Protein AF-B1J8Y0-F1 (afdb_monomer_lite)

Secondary structure (DSSP, 8-state):
-HHHHHHHHHHHHHHHHHHHSTTSTHHHHHHHHHHHHHHHHHHHHHHHHHHHS--------

Sequence (61 aa):
MMAADYALCAEAVAQQAMMMQPKSPSSLLIMTSMHELETLRKLLEVALAQVQMPTEPRTLH

Foldseek 3Di:
DVLLVVLVVLLVVLVVVCVVPVPDPCNVVSVVSNVVSVVSNVVVVVVVVVVPPPPPPPPDD

Structure (mmCIF, N/CA/C/O backbone):
data_AF-B1J8Y0-F1
#
_entry.id   AF-B1J8Y0-F1
#
loop_
_atom_site.group_PDB
_atom_site.id
_atom_site.type_symbol
_atom_site.label_atom_id
_atom_site.label_alt_id
_atom_site.label_comp_id
_atom_site.label_asym_id
_atom_site.label_entity_id
_atom_site.label_seq_id
_atom_site.pdbx_PDB_ins_code
_atom_site.Cartn_x
_atom_site.Cartn_y
_atom_site.Cartn_z
_atom_site.occupancy
_atom_site.B_iso_or_equiv
_atom_site.auth_seq_id
_atom_site.auth_comp_id
_atom_site.auth_asym_id
_atom_site.auth_atom_id
_atom_site.pdbx_PDB_model_num
ATOM 1 N N . MET A 1 1 ? -0.295 8.127 -11.361 1.00 64.38 1 MET A N 1
ATOM 2 C CA . MET A 1 1 ? -0.185 6.724 -11.830 1.00 64.38 1 MET A CA 1
ATOM 3 C C . MET A 1 1 ? -1.187 5.962 -10.987 1.00 64.38 1 MET A C 1
ATOM 5 O O . MET A 1 1 ? -0.950 5.859 -9.794 1.00 64.38 1 MET A O 1
ATOM 9 N N . MET A 1 2 ? -2.306 5.493 -11.557 1.00 85.50 2 MET A N 1
ATOM 10 C CA . MET A 1 2 ? -3.510 5.179 -10.761 1.00 85.50 2 MET A CA 1
ATOM 11 C C . MET A 1 2 ? -3.251 4.281 -9.540 1.00 85.50 2 MET A C 1
ATOM 13 O O . MET A 1 2 ? -3.751 4.572 -8.463 1.00 85.50 2 MET A O 1
ATOM 17 N N . ALA A 1 3 ? -2.423 3.239 -9.665 1.00 89.00 3 ALA A N 1
ATOM 18 C CA . ALA A 1 3 ? -2.141 2.317 -8.561 1.00 89.00 3 ALA A CA 1
ATOM 19 C C . ALA A 1 3 ? -1.437 2.977 -7.354 1.00 89.00 3 ALA A C 1
ATOM 21 O O . ALA A 1 3 ? -1.808 2.708 -6.214 1.00 89.00 3 ALA A O 1
ATOM 22 N N . ALA A 1 4 ? -0.454 3.855 -7.590 1.00 90.25 4 ALA A N 1
ATOM 23 C CA . ALA A 1 4 ? 0.245 4.564 -6.513 1.00 90.25 4 ALA A CA 1
ATOM 24 C C . ALA A 1 4 ? -0.678 5.593 -5.837 1.00 90.25 4 ALA A C 1
ATOM 26 O O . ALA A 1 4 ? -0.649 5.745 -4.617 1.00 90.25 4 ALA A O 1
ATOM 27 N N . ASP A 1 5 ? -1.555 6.225 -6.624 1.00 91.06 5 ASP A N 1
ATOM 28 C CA . ASP A 1 5 ? -2.560 7.172 -6.133 1.00 91.06 5 ASP A CA 1
ATOM 29 C C . ASP A 1 5 ? -3.604 6.459 -5.239 1.00 91.06 5 ASP A C 1
ATOM 31 O O . ASP A 1 5 ? -3.998 6.979 -4.194 1.00 91.06 5 ASP A O 1
ATOM 35 N N . TYR A 1 6 ? -3.997 5.223 -5.583 1.00 94.19 6 TYR A N 1
ATOM 36 C CA . TYR A 1 6 ? -4.850 4.384 -4.729 1.00 94.19 6 TYR A CA 1
ATOM 37 C C . TYR A 1 6 ? -4.153 3.946 -3.434 1.00 94.19 6 TYR A C 1
ATOM 39 O O . TYR A 1 6 ? -4.797 3.943 -2.384 1.00 94.19 6 TYR A O 1
ATOM 47 N N . ALA A 1 7 ? -2.858 3.611 -3.478 1.00 94.06 7 ALA A N 1
ATOM 48 C CA . ALA A 1 7 ? -2.093 3.267 -2.275 1.00 94.06 7 ALA A CA 1
ATOM 49 C C . ALA A 1 7 ? -2.019 4.452 -1.296 1.00 94.06 7 ALA A C 1
ATOM 51 O O . ALA A 1 7 ? -2.249 4.276 -0.100 1.00 94.06 7 ALA A O 1
ATOM 52 N N . LEU A 1 8 ? -1.805 5.668 -1.814 1.00 93.38 8 LEU A N 1
ATOM 53 C CA . LEU A 1 8 ? -1.832 6.905 -1.027 1.00 93.38 8 LEU A CA 1
ATOM 54 C C . LEU A 1 8 ? -3.212 7.153 -0.395 1.00 93.38 8 LEU A C 1
ATOM 56 O O . LEU A 1 8 ? -3.316 7.497 0.781 1.00 93.38 8 LEU A O 1
ATOM 60 N N . CYS A 1 9 ? -4.287 6.962 -1.164 1.00 95.88 9 CYS A N 1
ATOM 61 C CA . CYS A 1 9 ? -5.648 7.115 -0.653 1.00 95.88 9 CYS A CA 1
ATOM 62 C C . CYS A 1 9 ? -5.946 6.113 0.474 1.00 95.88 9 CYS A C 1
ATOM 64 O O . CYS A 1 9 ? -6.489 6.493 1.512 1.00 95.88 9 CYS A O 1
ATOM 66 N N . ALA A 1 10 ? -5.547 4.852 0.303 1.00 96.12 10 ALA A N 1
ATOM 67 C CA . ALA A 1 10 ? -5.711 3.826 1.325 1.00 96.12 10 ALA A CA 1
ATOM 68 C C . ALA A 1 10 ? -4.916 4.150 2.604 1.00 96.12 10 ALA A C 1
ATOM 70 O O . ALA A 1 10 ? -5.431 3.949 3.704 1.00 96.12 10 ALA A O 1
ATOM 71 N N . GLU A 1 11 ? -3.707 4.709 2.479 1.00 95.81 11 GLU A N 1
ATOM 72 C CA . GLU A 1 11 ? -2.902 5.153 3.622 1.00 95.81 11 GLU A CA 1
ATOM 73 C C . GLU A 1 11 ? -3.607 6.279 4.393 1.00 95.81 11 GLU A C 1
ATOM 75 O O . GLU A 1 11 ? -3.729 6.207 5.616 1.00 95.81 11 GLU A O 1
ATOM 80 N N . ALA A 1 12 ? -4.154 7.274 3.688 1.00 96.06 12 ALA A N 1
ATOM 81 C CA . ALA A 1 12 ? -4.903 8.369 4.303 1.00 96.06 12 ALA A CA 1
ATOM 82 C C . ALA A 1 12 ? -6.159 7.873 5.048 1.00 96.06 12 ALA A C 1
ATOM 84 O O . ALA A 1 12 ? -6.458 8.328 6.155 1.00 96.06 12 ALA A O 1
ATOM 85 N N . VAL A 1 13 ? -6.882 6.902 4.478 1.00 96.44 13 VAL A N 1
ATOM 86 C CA . VAL A 1 13 ? -8.039 6.272 5.139 1.00 96.44 13 VAL A CA 1
ATOM 87 C C . VAL A 1 13 ? -7.608 5.502 6.389 1.00 96.44 13 VAL A C 1
ATOM 89 O O . VAL A 1 13 ? -8.258 5.609 7.430 1.00 96.44 13 VAL A O 1
ATOM 92 N N . ALA A 1 14 ? -6.502 4.761 6.320 1.00 94.75 14 ALA A N 1
ATOM 93 C CA . ALA A 1 14 ? -5.953 4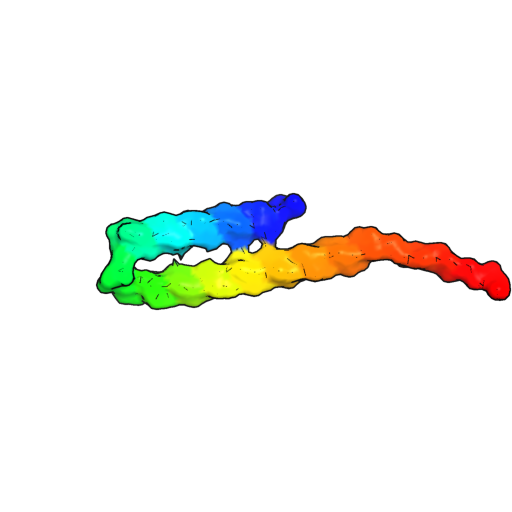.025 7.454 1.00 94.75 14 ALA A CA 1
ATOM 94 C C . ALA A 1 14 ? -5.505 4.968 8.591 1.00 94.75 14 ALA A C 1
ATOM 96 O O . ALA A 1 14 ? -5.862 4.750 9.752 1.00 94.75 14 ALA A O 1
ATOM 97 N N . GLN A 1 15 ? -4.828 6.072 8.261 1.00 94.12 15 GLN A N 1
ATOM 98 C CA . GLN A 1 15 ? -4.474 7.125 9.219 1.00 94.12 15 GLN A CA 1
ATOM 99 C C . GLN A 1 15 ? -5.714 7.706 9.906 1.00 94.12 15 GLN A C 1
ATOM 101 O O . GLN A 1 15 ? -5.756 7.816 11.134 1.00 94.12 15 GLN A O 1
ATOM 106 N N . GLN A 1 16 ? -6.757 8.025 9.135 1.00 94.94 16 GLN A N 1
ATOM 107 C CA . GLN A 1 16 ? -8.008 8.540 9.685 1.00 94.94 16 GLN A CA 1
ATOM 108 C C . GLN A 1 16 ? -8.674 7.525 10.625 1.00 94.94 16 GLN A C 1
ATOM 110 O O . GLN A 1 16 ? -9.100 7.888 11.722 1.00 94.94 16 GLN A O 1
ATOM 115 N N . ALA A 1 17 ? -8.724 6.249 10.237 1.00 93.19 17 ALA A N 1
ATOM 116 C CA . ALA A 1 17 ? -9.293 5.187 11.063 1.00 93.19 17 ALA A CA 1
ATOM 117 C C . ALA A 1 1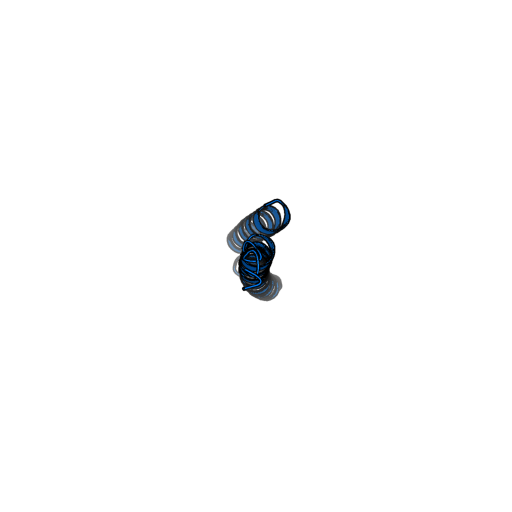7 ? -8.545 5.031 12.401 1.00 93.19 17 ALA A C 1
ATOM 119 O O . ALA A 1 17 ? -9.180 4.893 13.451 1.00 93.19 17 ALA A O 1
ATOM 120 N N . MET A 1 18 ? -7.211 5.134 12.391 1.00 93.00 18 MET A N 1
ATOM 121 C CA . MET A 1 18 ? -6.410 5.147 13.618 1.00 93.00 18 MET A CA 1
ATOM 122 C C . MET A 1 18 ? -6.719 6.344 14.514 1.00 93.00 18 MET A C 1
ATOM 124 O O . MET A 1 18 ? -6.831 6.177 15.728 1.00 93.00 18 MET A O 1
ATOM 128 N N . MET A 1 19 ? -6.873 7.542 13.945 1.00 92.00 19 MET A N 1
ATOM 129 C CA . MET A 1 19 ? -7.196 8.743 14.723 1.00 92.00 19 MET A CA 1
ATOM 130 C C . MET A 1 19 ? -8.587 8.669 15.360 1.00 92.00 19 MET A C 1
ATOM 132 O O . MET A 1 19 ? -8.788 9.199 16.452 1.00 92.00 19 MET A O 1
ATOM 136 N N . MET A 1 20 ? -9.539 7.987 14.718 1.00 93.12 20 MET A N 1
ATOM 137 C CA . MET A 1 20 ? -10.889 7.812 15.257 1.00 93.12 20 MET A CA 1
ATOM 138 C C . MET A 1 20 ? -10.934 6.855 16.456 1.00 93.12 20 MET A C 1
ATOM 140 O O . MET A 1 20 ? -11.720 7.076 17.376 1.00 93.12 20 MET A O 1
ATOM 144 N N . GLN A 1 21 ? -10.117 5.794 16.470 1.00 88.94 21 GLN A N 1
ATOM 145 C CA . GLN A 1 21 ? -10.094 4.799 17.556 1.00 88.94 21 GLN A CA 1
ATOM 146 C C . GLN A 1 21 ? -8.667 4.352 17.915 1.00 88.94 21 GLN A C 1
ATOM 148 O O . GLN A 1 21 ? -8.315 3.181 17.755 1.00 88.94 21 GLN A O 1
ATOM 153 N N . PRO A 1 22 ? -7.838 5.243 18.486 1.00 80.00 22 PRO A N 1
ATOM 154 C CA . PRO A 1 22 ? -6.403 5.003 18.647 1.00 80.00 22 PRO A CA 1
ATOM 155 C C . PRO A 1 22 ? -6.055 3.831 19.573 1.00 80.00 22 PRO A C 1
ATOM 157 O O . PRO A 1 22 ? -5.001 3.224 19.413 1.00 80.00 22 PRO A O 1
ATOM 160 N N . LYS A 1 23 ? -6.939 3.456 20.508 1.00 88.69 23 LYS A N 1
ATOM 161 C CA . LYS A 1 23 ? -6.721 2.358 21.472 1.00 88.69 23 LYS A CA 1
ATOM 162 C C . LYS A 1 23 ? -7.484 1.065 21.139 1.00 88.69 23 LYS A C 1
ATOM 164 O O . LYS A 1 23 ? -7.687 0.240 22.026 1.00 88.69 23 LYS A O 1
ATOM 169 N N . SER A 1 24 ? -7.951 0.893 19.901 1.00 89.75 24 SER A N 1
ATOM 170 C CA . SER A 1 24 ? -8.628 -0.346 19.503 1.00 89.75 24 SER A CA 1
ATOM 171 C C . SER A 1 24 ? -7.624 -1.486 19.253 1.00 89.75 24 SER A C 1
ATOM 173 O O . SER A 1 24 ? -6.502 -1.225 18.814 1.00 89.75 24 SER A O 1
ATOM 175 N N . PRO A 1 25 ? -8.013 -2.761 19.446 1.00 86.69 25 PRO A N 1
ATOM 176 C CA . PRO A 1 25 ? -7.215 -3.906 18.994 1.00 86.69 25 PRO A CA 1
ATOM 177 C C . PRO A 1 25 ? -6.894 -3.855 17.491 1.00 86.69 25 PRO A C 1
ATOM 179 O O . PRO A 1 25 ? -5.844 -4.323 17.057 1.00 86.69 25 PRO A O 1
ATOM 182 N N . SER A 1 26 ? -7.771 -3.227 16.702 1.00 90.81 26 SER A N 1
ATOM 183 C CA . SER A 1 26 ? -7.594 -3.032 15.264 1.00 90.81 26 SER A CA 1
ATOM 184 C C . SER A 1 26 ? -6.512 -2.007 14.918 1.00 90.81 26 SER A C 1
ATOM 186 O O . SER A 1 26 ? -5.982 -2.061 13.814 1.00 90.81 26 SER A O 1
ATOM 188 N N . SER A 1 27 ? -6.126 -1.109 15.833 1.00 91.19 27 SER A N 1
ATOM 189 C CA . SER A 1 27 ? -5.101 -0.085 15.575 1.00 91.19 27 SER A CA 1
ATOM 190 C C . SER A 1 27 ? -3.763 -0.687 15.147 1.00 91.19 27 SER A C 1
ATOM 192 O O . SER A 1 27 ? -3.103 -0.138 14.270 1.00 91.19 27 SER A O 1
ATOM 194 N N . LEU A 1 28 ? -3.376 -1.834 15.722 1.00 91.44 28 LEU A N 1
ATOM 195 C CA . LEU A 1 28 ? -2.164 -2.556 15.316 1.00 91.44 28 LEU A CA 1
ATOM 196 C C . LEU A 1 28 ? -2.265 -3.053 13.870 1.00 91.44 28 LEU A C 1
ATOM 198 O O . LEU A 1 28 ? -1.339 -2.852 13.092 1.00 91.44 28 LEU A O 1
ATOM 202 N N . LEU A 1 29 ? -3.408 -3.635 13.495 1.00 94.62 29 LEU A N 1
ATOM 203 C CA . LEU A 1 29 ? -3.655 -4.109 12.130 1.00 94.62 29 LEU A CA 1
ATOM 204 C C . LEU A 1 29 ? -3.649 -2.954 11.122 1.00 94.62 29 LEU A C 1
ATOM 206 O O . LEU A 1 29 ? -3.144 -3.102 10.010 1.00 94.62 29 LEU A O 1
ATOM 210 N N . ILE A 1 30 ? -4.179 -1.794 11.516 1.00 95.12 30 ILE A N 1
ATOM 211 C CA . ILE A 1 30 ? -4.193 -0.599 10.672 1.00 95.12 30 ILE A CA 1
ATOM 212 C C . ILE A 1 30 ? -2.775 -0.035 10.504 1.00 95.12 30 ILE A C 1
ATOM 214 O O . ILE A 1 30 ? -2.393 0.268 9.377 1.00 95.12 30 ILE A O 1
ATOM 218 N N . MET A 1 31 ? -1.960 0.024 11.566 1.00 93.00 31 MET A N 1
ATOM 219 C CA . MET A 1 31 ? -0.547 0.423 11.454 1.00 93.00 31 MET A CA 1
ATOM 220 C C . MET A 1 31 ? 0.241 -0.499 10.522 1.00 93.00 31 MET A C 1
ATOM 222 O O . MET A 1 31 ? 0.995 -0.017 9.680 1.00 93.00 31 MET A O 1
ATOM 226 N N . THR A 1 32 ? 0.050 -1.818 10.635 1.00 95.50 32 THR A N 1
ATOM 227 C CA . THR A 1 32 ? 0.668 -2.771 9.704 1.00 95.50 32 THR A CA 1
ATOM 228 C C . THR A 1 32 ? 0.198 -2.509 8.277 1.00 95.50 32 THR A C 1
ATOM 230 O O . THR A 1 32 ? 1.023 -2.401 7.378 1.00 95.50 32 THR A O 1
ATOM 233 N N . SER A 1 33 ? -1.105 -2.308 8.070 1.00 95.00 33 SER A N 1
ATOM 234 C CA . SER A 1 33 ? -1.660 -2.007 6.744 1.00 95.00 33 SER A CA 1
ATOM 235 C C . SER A 1 33 ? -1.073 -0.725 6.146 1.00 95.00 33 SER A C 1
ATOM 237 O O . SER A 1 33 ? -0.762 -0.699 4.961 1.00 95.00 33 SER A O 1
ATOM 239 N N . MET A 1 34 ? -0.862 0.324 6.949 1.00 94.81 34 MET A N 1
ATOM 240 C CA . MET A 1 34 ? -0.194 1.550 6.495 1.00 94.81 34 MET A CA 1
ATOM 241 C C . MET A 1 34 ? 1.237 1.285 6.015 1.00 94.81 34 MET A C 1
ATOM 243 O O . MET A 1 34 ? 1.626 1.786 4.964 1.00 94.81 34 MET A O 1
ATOM 247 N N . HIS A 1 35 ? 2.006 0.476 6.748 1.00 96.25 35 HIS A N 1
ATOM 248 C CA . HIS A 1 35 ? 3.375 0.127 6.360 1.00 96.25 35 HIS A CA 1
ATOM 249 C C . HIS A 1 35 ? 3.430 -0.671 5.046 1.00 96.25 35 HIS A C 1
ATOM 251 O O . HIS A 1 35 ? 4.267 -0.402 4.178 1.00 96.25 35 HIS A O 1
ATOM 257 N N . GLU A 1 36 ? 2.511 -1.623 4.872 1.00 97.06 36 GLU A N 1
ATOM 258 C CA . GLU A 1 36 ? 2.377 -2.391 3.630 1.00 97.06 36 GLU A CA 1
ATOM 259 C C . GLU A 1 36 ? 1.992 -1.486 2.448 1.00 97.06 36 GLU A C 1
ATOM 261 O O . GLU A 1 36 ? 2.557 -1.608 1.361 1.00 97.06 36 GLU A O 1
ATOM 266 N N . LEU A 1 37 ? 1.082 -0.527 2.656 1.00 96.44 37 LEU A N 1
ATOM 267 C CA . LEU A 1 37 ? 0.668 0.441 1.632 1.00 96.44 37 LEU A CA 1
ATOM 268 C C . LEU A 1 37 ? 1.804 1.387 1.223 1.00 96.44 37 LEU A C 1
ATOM 270 O O . LEU A 1 37 ? 1.988 1.640 0.030 1.00 96.44 37 LEU A O 1
ATOM 274 N N . GLU A 1 38 ? 2.606 1.861 2.179 1.00 95.38 38 GLU A N 1
ATOM 275 C CA . GLU A 1 38 ? 3.792 2.671 1.889 1.00 95.38 38 GLU A CA 1
ATOM 276 C C . GLU A 1 38 ? 4.807 1.877 1.046 1.00 95.38 38 GLU A C 1
ATOM 278 O O . GLU A 1 38 ? 5.351 2.382 0.057 1.00 95.38 38 GLU A O 1
ATOM 283 N N . THR A 1 39 ? 5.040 0.615 1.413 1.00 96.06 39 THR A N 1
ATOM 284 C CA . THR A 1 39 ? 5.947 -0.290 0.695 1.00 96.06 39 THR A CA 1
ATOM 285 C C . THR A 1 39 ? 5.441 -0.568 -0.719 1.00 96.06 39 THR A C 1
ATOM 287 O O . THR A 1 39 ? 6.200 -0.451 -1.684 1.00 96.06 39 THR A O 1
ATOM 290 N N . LEU A 1 40 ? 4.143 -0.847 -0.868 1.00 96.25 40 LEU A N 1
ATOM 291 C CA . LEU A 1 40 ? 3.484 -1.023 -2.159 1.00 96.25 40 LEU A CA 1
ATOM 292 C C . LEU A 1 40 ? 3.645 0.213 -3.051 1.00 96.25 40 LEU A C 1
ATOM 294 O O . LEU A 1 40 ? 3.992 0.074 -4.224 1.00 96.25 40 LEU A O 1
ATOM 298 N N . ARG A 1 41 ? 3.452 1.424 -2.510 1.00 94.69 41 ARG A N 1
ATOM 299 C CA . ARG A 1 41 ? 3.637 2.673 -3.266 1.00 94.69 41 ARG A CA 1
ATOM 300 C C . ARG A 1 41 ? 5.061 2.793 -3.810 1.00 94.69 41 ARG A C 1
ATOM 302 O O . ARG A 1 41 ? 5.231 3.045 -5.001 1.00 94.69 41 ARG A O 1
ATOM 309 N N . LYS A 1 42 ? 6.078 2.547 -2.976 1.00 94.38 42 LYS A N 1
ATOM 310 C CA . LYS A 1 42 ? 7.494 2.583 -3.395 1.00 94.38 42 LYS A CA 1
ATOM 311 C C . LYS A 1 42 ? 7.789 1.560 -4.493 1.00 94.38 42 LYS A C 1
ATOM 313 O O . LYS A 1 42 ? 8.472 1.881 -5.462 1.00 94.38 42 LYS A O 1
ATOM 318 N N . LEU A 1 43 ? 7.251 0.344 -4.378 1.00 95.94 43 LEU A N 1
ATOM 319 C CA . LEU A 1 43 ? 7.408 -0.692 -5.404 1.00 95.94 43 LEU A CA 1
ATOM 320 C C . LEU A 1 43 ? 6.766 -0.285 -6.735 1.00 95.94 43 LEU A C 1
ATOM 322 O O . LEU A 1 43 ? 7.358 -0.514 -7.788 1.00 95.94 43 LEU A O 1
ATOM 326 N N . LEU A 1 44 ? 5.592 0.351 -6.700 1.00 94.88 44 LEU A N 1
ATOM 327 C CA . LEU A 1 44 ? 4.923 0.861 -7.898 1.00 94.88 44 LEU A CA 1
ATOM 328 C C . LEU A 1 44 ? 5.715 1.990 -8.562 1.00 94.88 44 LEU A C 1
ATOM 330 O O . LEU A 1 44 ? 5.838 2.002 -9.784 1.00 94.88 44 LEU A O 1
ATOM 334 N N . GLU A 1 45 ? 6.288 2.902 -7.779 1.00 92.12 45 GLU A N 1
ATOM 335 C CA . GLU A 1 45 ? 7.147 3.977 -8.289 1.00 92.12 45 GLU A CA 1
ATOM 336 C C . GLU A 1 45 ? 8.416 3.425 -8.947 1.00 92.12 45 GLU A C 1
ATOM 338 O O . GLU A 1 45 ? 8.776 3.839 -10.050 1.00 92.12 45 GLU A O 1
ATOM 343 N N . VAL A 1 46 ? 9.056 2.431 -8.326 1.00 93.88 46 VAL A N 1
ATOM 344 C CA . VAL A 1 46 ? 10.223 1.738 -8.892 1.00 93.88 46 VAL A CA 1
ATOM 345 C C . VAL A 1 46 ? 9.857 0.966 -10.162 1.00 93.88 46 VAL A C 1
ATOM 347 O O . VAL A 1 46 ? 10.592 1.019 -11.148 1.00 93.88 46 VAL A O 1
ATOM 350 N N . ALA A 1 47 ? 8.726 0.258 -10.171 1.00 92.81 47 ALA A N 1
ATOM 351 C CA . ALA A 1 47 ? 8.246 -0.451 -11.354 1.00 92.81 47 ALA A CA 1
ATOM 352 C C . ALA A 1 47 ? 7.943 0.523 -12.502 1.00 92.81 47 ALA A C 1
ATOM 354 O O . ALA A 1 47 ? 8.310 0.261 -13.646 1.00 92.81 47 ALA A O 1
ATOM 355 N N . LEU A 1 48 ? 7.336 1.675 -12.202 1.00 90.19 48 LEU A N 1
ATOM 356 C CA . LEU A 1 48 ? 7.094 2.722 -13.190 1.00 90.19 48 LEU A CA 1
ATOM 357 C C . LEU A 1 48 ? 8.398 3.252 -13.773 1.00 90.19 48 LEU A C 1
ATOM 359 O O . LEU A 1 48 ? 8.505 3.367 -14.990 1.00 90.19 48 LEU A O 1
ATOM 363 N N . ALA A 1 49 ? 9.376 3.558 -12.918 1.00 89.62 49 ALA A N 1
ATOM 364 C CA . ALA A 1 49 ? 10.674 4.053 -13.352 1.00 89.62 49 ALA A CA 1
ATOM 365 C C . ALA A 1 49 ? 11.346 3.060 -14.311 1.00 89.62 49 ALA A C 1
ATOM 367 O O . ALA A 1 49 ? 11.834 3.469 -15.357 1.00 89.62 49 ALA A O 1
ATOM 368 N N . GLN A 1 50 ? 11.290 1.757 -14.014 1.00 88.69 50 GLN A N 1
ATOM 369 C CA . GLN A 1 50 ? 11.824 0.711 -14.893 1.00 88.69 50 GLN A CA 1
ATOM 370 C C . GLN A 1 50 ? 11.099 0.622 -16.241 1.00 88.69 50 GLN A C 1
ATOM 372 O O . GLN A 1 50 ? 11.748 0.436 -17.264 1.00 88.69 50 GLN A O 1
ATOM 377 N N . VAL A 1 51 ? 9.771 0.771 -16.263 1.00 86.88 51 VAL A N 1
ATOM 378 C CA . VAL A 1 51 ? 8.983 0.731 -17.509 1.00 86.88 51 VAL A CA 1
ATOM 379 C C . VAL A 1 51 ? 9.168 2.000 -18.345 1.00 86.88 51 VAL A C 1
ATOM 381 O O . VAL A 1 51 ? 9.112 1.944 -19.570 1.00 86.88 51 VAL A O 1
ATOM 384 N N . GLN A 1 52 ? 9.375 3.149 -17.699 1.00 82.12 52 GLN A N 1
ATOM 385 C CA . GLN A 1 52 ? 9.586 4.429 -18.376 1.00 82.12 52 GLN A CA 1
ATOM 386 C C . GLN A 1 52 ? 11.033 4.661 -18.812 1.00 82.12 52 GLN A C 1
ATOM 388 O O . GLN A 1 52 ? 11.262 5.563 -19.617 1.00 82.12 52 GLN A O 1
ATOM 393 N N . MET A 1 53 ? 12.001 3.884 -18.308 1.00 76.19 53 MET A N 1
ATOM 394 C CA . MET A 1 53 ? 13.379 3.946 -18.793 1.00 76.19 53 MET A CA 1
ATOM 395 C C . MET A 1 53 ? 13.369 3.670 -20.300 1.00 76.19 53 MET A C 1
ATOM 397 O O . MET A 1 53 ? 12.974 2.574 -20.713 1.00 76.19 53 MET A O 1
ATOM 401 N N . PRO A 1 54 ? 13.780 4.636 -21.142 1.00 63.69 54 PRO A N 1
ATOM 402 C CA . PRO A 1 54 ? 13.931 4.382 -22.560 1.00 63.69 54 PRO A CA 1
ATOM 403 C C . PRO A 1 54 ? 14.901 3.214 -22.694 1.00 63.69 54 PRO A C 1
ATOM 405 O O . PRO A 1 54 ? 16.025 3.286 -22.199 1.00 63.69 54 PRO A O 1
ATOM 408 N N . THR A 1 55 ? 14.472 2.125 -23.331 1.00 64.25 55 THR A N 1
ATOM 409 C CA . T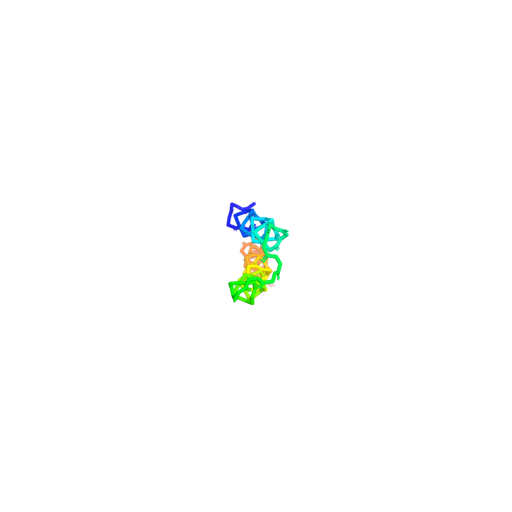HR A 1 55 ? 15.433 1.149 -23.838 1.00 64.25 55 THR A CA 1
ATOM 410 C C . THR A 1 55 ? 16.302 1.940 -24.803 1.00 64.25 55 THR A C 1
ATOM 412 O O . THR A 1 55 ? 15.801 2.365 -25.846 1.00 64.25 55 THR A O 1
ATOM 415 N N . GLU A 1 56 ? 17.542 2.252 -24.417 1.00 62.75 56 GLU A N 1
ATOM 416 C CA . GLU A 1 56 ? 18.476 2.942 -25.303 1.00 62.75 56 GLU A CA 1
ATOM 417 C C . GLU A 1 56 ? 18.420 2.245 -26.667 1.00 62.75 56 GLU A C 1
ATOM 419 O O . GLU A 1 56 ? 18.419 1.005 -26.715 1.00 62.75 56 GLU A O 1
ATOM 424 N N . PRO A 1 57 ? 18.337 2.990 -27.787 1.00 59.06 57 PRO A N 1
ATOM 425 C CA . PRO A 1 57 ? 18.574 2.378 -29.071 1.00 59.06 57 PRO A CA 1
ATOM 426 C C . PRO A 1 57 ? 19.995 1.853 -28.983 1.00 59.06 57 PRO A C 1
ATOM 428 O O . PRO A 1 57 ? 20.949 2.625 -28.965 1.00 59.06 57 PRO A O 1
ATOM 431 N N . ARG A 1 58 ? 20.116 0.531 -28.851 1.00 62.84 58 ARG A N 1
ATOM 432 C CA . ARG A 1 58 ? 21.372 -0.188 -28.962 1.00 62.84 58 ARG A CA 1
ATOM 433 C C . ARG A 1 58 ? 21.917 0.212 -30.322 1.00 62.84 58 ARG A C 1
ATOM 435 O O . ARG A 1 58 ? 21.452 -0.299 -31.340 1.00 62.84 58 ARG A O 1
ATOM 442 N N . THR A 1 59 ? 22.809 1.196 -30.348 1.00 57.38 59 THR A N 1
ATOM 443 C CA . THR A 1 59 ? 23.498 1.599 -31.561 1.00 57.38 59 THR A CA 1
ATOM 444 C C . THR A 1 59 ? 24.327 0.394 -31.952 1.00 57.38 59 THR A C 1
ATOM 446 O O . THR A 1 59 ? 25.361 0.099 -31.359 1.00 57.38 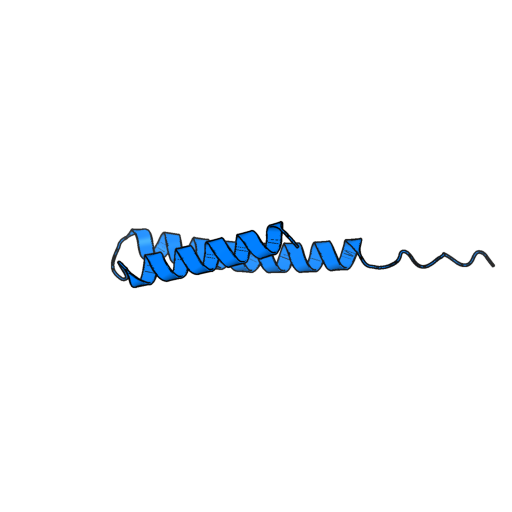59 THR A O 1
ATOM 449 N N . LEU A 1 60 ? 23.780 -0.377 -32.887 1.00 61.41 60 LEU A N 1
ATOM 450 C CA . LEU A 1 60 ? 24.532 -1.280 -33.729 1.00 61.41 60 LEU A CA 1
ATOM 451 C C . LEU A 1 60 ? 25.543 -0.391 -34.452 1.00 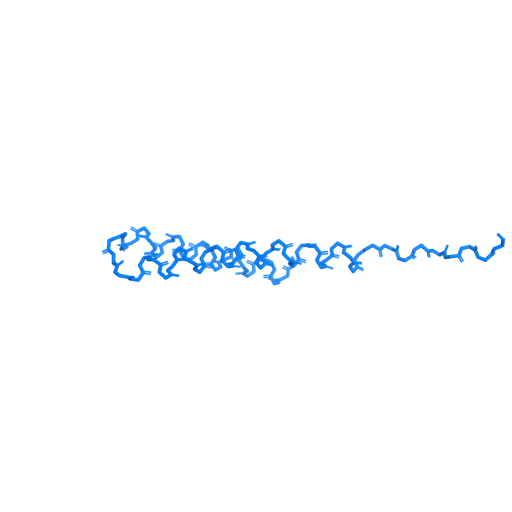61.41 60 LEU A C 1
ATOM 453 O O . LEU A 1 60 ? 25.130 0.309 -35.370 1.00 61.41 60 LEU A O 1
ATOM 457 N N . HIS A 1 61 ? 26.786 -0.327 -33.974 1.00 48.41 61 HIS A N 1
ATOM 458 C CA . HIS A 1 61 ? 28.001 -0.175 -34.782 1.00 48.41 61 HIS A CA 1
ATOM 459 C C . HIS A 1 61 ? 29.260 -0.166 -33.917 1.00 48.41 61 HIS A C 1
ATOM 461 O O . HIS A 1 61 ? 29.279 0.555 -32.897 1.00 48.41 61 HIS A O 1
#

Radius of g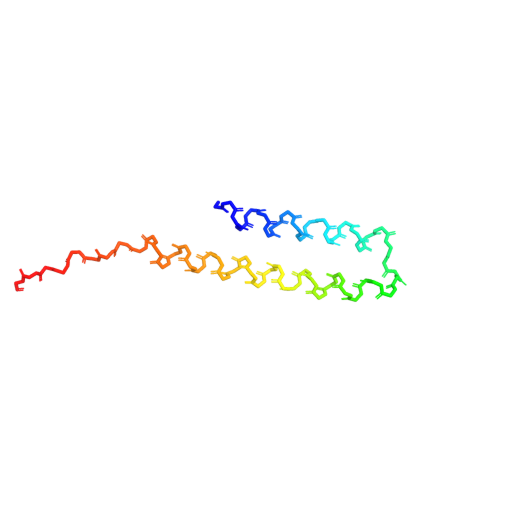yration: 17.75 Å; chains: 1; bounding box: 39×13×56 Å

pLDDT: mean 87.58, std 12.1, range [48.41, 97.06]

Organism: Pseudomonas putida (strain W619) (NCBI:txid390235)